Protein 3O48 (pdb70)

Foldseek 3Di:
DDDDALVQLQAADPPVVLVVLVVQCVVQPNVNRDLVSLLVNLSNQSNDPDLVSLVVSLVSLVVSLVVPVVCVLVSLLSNLSSCVVNLVLVVSLVSLVVSCVVQVPPPRSVVSNVSSVVSVVVVVVVVVD

Nearest PDB structures (foldseek):
  3o48-assembly1_A  TM=1.008E+00  e=3.921E-18  Saccharomyces cerevisiae
  3uux-assembly1_A  TM=9.782E-01  e=2.824E-16  Saccharomyces cerevisiae S288C
  1y8m-assembly1_A  TM=9.395E-01  e=1.293E-14  Saccharomyces cerevisiae
  2pqr-assembly1_A  TM=9.793E-01  e=2.303E-12  Saccharomyces cerevisiae
  8xwx-assembly1_C  TM=8.879E-01  e=3.260E-04  Homo sapiens

Radius of gyration: 15.08 Å; Cα contacts (8 Å, |Δi|>4): 149; chains: 1; bounding box: 41×42×32 Å

GO terms:
  GO:0005741 mitochondrial outer membrane (C, IDA)
  GO:0005777 peroxisome (C, IDA)
  GO:0016559 peroxisome fission (P, IGI)
  GO:0005739 mitochondrion (C, HDA)
  GO:0005741 mitochondrial outer membrane (C, HDA)
  GO:0007031 peroxisome organization (P, IMP)
  GO:0000266 mitochondrial fission (P, IMP)
  GO:0090141 positive regulation of mitochondrial fission (P, IDA)
  GO:0005515 protein binding (F, IPI)

Structure (mmCIF, N/CA/C/O backbone):
data_3O48
#
_entry.id   3O48
#
_cell.length_a   46.020
_cell.length_b   46.020
_cell.length_c   139.220
_cell.angle_alpha   90.00
_cell.angle_beta   90.00
_cell.angle_gamma   90.00
#
_symmetry.space_group_name_H-M   'P 43 21 2'
#
loop_
_entity.id
_entity.type
_entity.pdbx_description
1 polymer 'Mitochondria fission 1 protein'
2 water water
#
loop_
_atom_site.group_PDB
_atom_site.id
_atom_site.type_symbol
_atom_site.label_atom_id
_atom_site.label_alt_id
_atom_site.label_comp_id
_atom_site.label_asym_id
_atom_site.label_entity_id
_atom_site.label_seq_id
_atom_site.pdbx_PDB_ins_code
_atom_site.Cartn_x
_atom_site.Cartn_y
_atom_site.Cartn_z
_atom_site.occupancy
_atom_site.B_iso_or_equiv
_atom_site.auth_seq_id
_atom_site.auth_comp_id
_atom_site.auth_asym_id
_atom_site.auth_atom_id
_atom_site.pdbx_PDB_model_num
ATOM 1 N N . ASP A 1 6 ? 3.123 -4.703 -2.891 1.00 58.92 5 ASP A N 1
ATOM 2 C CA . ASP A 1 6 ? 3.772 -3.743 -1.951 1.00 56.6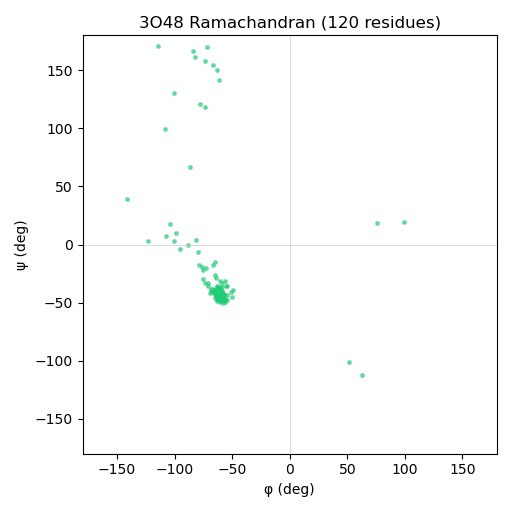0 5 ASP A CA 1
ATOM 3 C C . ASP A 1 6 ? 5.274 -3.665 -2.210 1.00 53.77 5 ASP A C 1
ATOM 4 O O . ASP A 1 6 ? 5.951 -4.696 -2.273 1.00 53.65 5 ASP A O 1
ATOM 9 N N . PHE A 1 7 ? 5.785 -2.442 -2.365 1.00 51.25 6 PHE A N 1
ATOM 10 C CA . PHE A 1 7 ? 7.216 -2.213 -2.564 1.00 48.02 6 PHE A CA 1
ATOM 11 C C . PHE A 1 7 ? 7.864 -1.770 -1.255 1.00 43.08 6 PHE A C 1
ATOM 12 O O . PHE A 1 7 ? 7.382 -0.848 -0.593 1.00 41.64 6 PHE A O 1
ATOM 20 N N . TRP A 1 8 ? 8.967 -2.426 -0.902 1.00 37.56 7 TRP A N 1
ATOM 21 C CA . TRP A 1 8 ? 9.601 -2.250 0.396 1.00 33.21 7 TRP A CA 1
ATOM 22 C C . TRP A 1 8 ? 10.987 -1.606 0.269 1.00 30.05 7 TRP A C 1
ATOM 23 O O . TRP A 1 8 ? 11.503 -1.449 -0.840 1.00 31.29 7 TRP A O 1
ATOM 34 N N . PRO A 1 9 ? 11.590 -1.214 1.406 1.00 27.23 8 PRO A N 1
ATOM 35 C CA . PRO A 1 9 ? 12.952 -0.677 1.379 1.00 25.39 8 PRO A CA 1
ATOM 36 C C . PRO A 1 9 ? 13.989 -1.714 0.969 1.00 24.75 8 PRO A C 1
ATOM 37 O O . PRO A 1 9 ? 13.787 -2.901 1.175 1.00 23.64 8 PRO A O 1
ATOM 41 N N . THR A 1 10 ? 15.104 -1.254 0.413 1.00 25.28 9 THR A N 1
ATOM 42 C CA . THR A 1 10 ? 16.219 -2.132 0.076 1.00 26.31 9 THR A CA 1
ATOM 43 C C . THR A 1 10 ? 17.096 -2.359 1.308 1.00 25.29 9 THR A C 1
ATOM 44 O O . THR A 1 10 ? 16.978 -1.642 2.307 1.00 21.42 9 THR A O 1
ATOM 48 N N . LEU A 1 11 ? 17.984 -3.348 1.234 1.00 25.72 10 LEU A N 1
ATOM 49 C CA . LEU A 1 11 ? 18.932 -3.587 2.322 1.00 26.77 10 LEU A CA 1
ATOM 50 C C . LEU A 1 11 ? 19.853 -2.373 2.477 1.00 27.31 10 LEU A C 1
ATOM 51 O O . LEU A 1 11 ? 20.217 -2.004 3.593 1.00 28.56 10 LEU A O 1
ATOM 56 N N . LYS A 1 12 ? 20.200 -1.751 1.352 1.00 28.46 11 LYS A N 1
ATOM 57 C CA . LYS A 1 12 ? 20.950 -0.487 1.335 1.00 29.98 11 LYS A CA 1
ATOM 58 C C . LYS A 1 12 ? 20.234 0.615 2.133 1.00 28.09 11 LYS A C 1
ATOM 59 O O . LYS A 1 12 ? 20.861 1.313 2.939 1.00 25.80 11 LYS A O 1
ATOM 65 N N . ASP A 1 13 ? 18.930 0.769 1.900 1.00 26.18 12 ASP A N 1
ATOM 66 C CA . ASP A 1 13 ? 18.103 1.717 2.672 1.00 24.88 12 ASP A CA 1
ATOM 67 C C . ASP A 1 13 ? 18.185 1.461 4.168 1.00 22.28 12 ASP A C 1
ATOM 68 O O . ASP A 1 13 ? 18.139 2.396 4.970 1.00 20.32 12 ASP A O 1
ATOM 73 N N . ALA A 1 14 ? 18.285 0.189 4.541 1.00 21.36 13 ALA A N 1
ATOM 74 C CA . ALA A 1 14 ? 18.336 -0.204 5.946 1.00 20.83 13 ALA A CA 1
ATOM 75 C C . ALA A 1 14 ? 19.603 0.257 6.668 1.00 20.32 13 ALA A C 1
ATOM 76 O O . ALA A 1 14 ? 19.633 0.276 7.894 1.00 19.66 13 ALA A O 1
ATOM 78 N N . TYR A 1 15 ? 20.641 0.623 5.911 1.00 20.51 14 TYR A N 1
ATOM 79 C CA . TYR A 1 15 ? 21.899 1.119 6.475 1.00 21.37 14 TYR A CA 1
ATOM 80 C C . TYR A 1 15 ? 22.040 2.641 6.327 1.00 21.36 14 TYR A C 1
ATOM 81 O O . TYR A 1 15 ? 23.144 3.178 6.434 1.00 24.85 14 TYR A O 1
ATOM 90 N N . GLU A 1 16 ? 20.920 3.322 6.078 1.00 21.15 15 GLU A N 1
ATOM 91 C CA . GLU A 1 16 ? 20.864 4.781 6.030 1.00 23.05 15 GLU A CA 1
ATOM 92 C C . GLU A 1 16 ? 20.124 5.302 7.259 1.00 21.19 15 GLU A C 1
ATOM 93 O O . GLU A 1 16 ? 18.894 5.286 7.298 1.00 21.64 15 GLU A O 1
ATOM 99 N N . PRO A 1 17 ? 20.871 5.757 8.281 1.00 20.69 16 PRO A N 1
ATOM 100 C CA . PRO A 1 17 ? 20.205 6.159 9.521 1.00 18.02 16 PRO A CA 1
ATOM 101 C C . PRO A 1 17 ? 19.461 7.488 9.428 1.00 17.28 16 PRO A C 1
ATOM 102 O O . PRO A 1 17 ? 19.743 8.311 8.553 1.00 19.17 16 PRO A O 1
ATOM 106 N N . LEU A 1 18 ? 18.501 7.670 10.330 1.00 15.74 17 LEU A N 1
ATOM 107 C CA . LEU A 1 18 ? 17.802 8.935 10.488 1.00 16.03 17 LEU A CA 1
ATOM 108 C C . LEU A 1 18 ? 18.657 9.850 11.349 1.00 15.49 17 LEU A C 1
ATOM 109 O O . LEU A 1 18 ? 19.541 9.377 12.065 1.00 17.03 17 LEU A O 1
ATOM 114 N N . TYR A 1 19 ? 18.384 11.151 11.297 1.00 16.30 18 TYR A N 1
ATOM 115 C CA . TYR A 1 19 ? 18.958 12.070 12.274 1.00 15.79 18 TYR A CA 1
ATOM 116 C C . TYR A 1 19 ? 18.470 11.667 13.659 1.00 15.52 18 TYR A C 1
ATOM 117 O O . TYR A 1 19 ? 17.304 11.288 13.816 1.00 14.26 18 TYR A O 1
ATOM 126 N N . PRO A 1 20 ? 19.345 11.764 14.673 1.00 16.17 19 PRO A N 1
ATOM 127 C CA . PRO A 1 20 ? 18.916 11.499 16.050 1.00 16.13 19 PRO A CA 1
ATOM 128 C C . PRO A 1 20 ? 17.641 12.252 16.431 1.00 16.03 19 PRO A C 1
ATOM 129 O O . PRO A 1 20 ? 16.771 11.698 17.104 1.00 15.75 19 PRO A O 1
ATOM 133 N N . GLN A 1 21 ? 17.531 13.498 15.979 1.00 15.59 20 GLN A N 1
ATOM 134 C CA . GLN A 1 21 ? 16.377 14.337 16.285 1.00 16.15 20 GLN A CA 1
ATOM 135 C C . GLN A 1 21 ? 15.086 13.740 15.722 1.00 15.23 20 GLN A C 1
ATOM 136 O O . GLN A 1 21 ? 14.034 13.814 16.366 1.00 15.41 20 GLN A O 1
ATOM 142 N N . GLN A 1 22 ? 15.173 13.147 14.529 1.00 16.73 21 GLN A N 1
ATOM 143 C CA A GLN A 1 22 ? 14.033 12.488 13.879 0.50 17.06 21 GLN A CA 1
ATOM 144 C CA B GLN A 1 22 ? 14.004 12.521 13.915 0.50 16.90 21 GLN A CA 1
ATOM 145 C C . GLN A 1 22 ? 13.620 11.225 14.628 1.00 16.26 21 GLN A C 1
ATOM 146 O O . GLN A 1 22 ? 12.433 10.951 14.808 1.00 16.86 21 GLN A O 1
ATOM 157 N N . LEU A 1 23 ? 14.609 10.438 15.048 1.00 14.97 22 LEU A N 1
ATOM 158 C CA . LEU A 1 23 ? 14.347 9.209 15.799 1.00 13.47 22 LEU A CA 1
ATOM 159 C C . LEU A 1 23 ? 13.605 9.538 17.097 1.00 13.83 22 LEU A C 1
ATOM 160 O O . LEU A 1 23 ? 12.654 8.856 17.473 1.00 12.88 22 LEU A O 1
ATOM 165 N N . GLU A 1 24 ? 14.021 10.610 17.763 1.00 14.93 23 GLU A N 1
ATOM 166 C CA . GLU A 1 24 ? 13.368 11.035 18.998 1.00 14.96 23 GLU A CA 1
ATOM 167 C C . GLU A 1 24 ? 11.922 11.489 18.761 1.00 15.77 23 GLU A C 1
ATOM 168 O O . GLU A 1 24 ? 11.039 11.202 19.573 1.00 15.37 23 GLU A O 1
ATOM 174 N N . ILE A 1 25 ? 11.682 12.185 17.652 1.00 15.97 24 ILE A N 1
ATOM 175 C CA . ILE A 1 25 ? 10.318 12.572 17.274 1.00 17.17 24 ILE A CA 1
ATOM 176 C C . ILE A 1 25 ? 9.438 11.329 17.073 1.00 14.42 24 ILE A C 1
ATOM 177 O O . ILE A 1 25 ? 8.283 11.320 17.483 1.00 14.63 24 ILE A O 1
ATOM 182 N N . LEU A 1 26 ? 9.995 10.283 16.467 1.00 13.78 25 LEU A N 1
ATOM 183 C CA . LEU A 1 26 ? 9.275 9.015 16.298 1.00 12.59 25 LEU A CA 1
ATOM 184 C C . LEU A 1 26 ? 8.961 8.358 17.644 1.00 11.57 25 LEU A C 1
ATOM 185 O O . LEU A 1 26 ? 7.852 7.847 17.847 1.00 11.43 25 LEU A O 1
ATOM 190 N N . ARG A 1 27 ? 9.928 8.374 18.559 1.00 11.73 26 ARG A N 1
ATOM 191 C CA . ARG A 1 27 ? 9.715 7.826 19.904 1.00 12.00 26 ARG A CA 1
ATOM 192 C C . ARG A 1 27 ? 8.589 8.564 20.614 1.00 12.09 26 ARG A C 1
ATOM 193 O O . ARG A 1 27 ? 7.683 7.943 21.170 1.00 12.70 26 ARG A O 1
ATOM 201 N N . GLN A 1 28 ? 8.657 9.892 20.594 1.00 14.47 27 GLN A N 1
ATOM 202 C CA . GLN A 1 28 ? 7.651 10.718 21.256 1.00 15.74 27 GLN A CA 1
ATOM 203 C C . GLN A 1 28 ? 6.255 10.526 20.673 1.00 15.48 27 GLN A C 1
ATOM 204 O O . GLN A 1 28 ? 5.270 10.557 21.416 1.00 15.37 27 GLN A O 1
ATOM 210 N N . GLN A 1 29 ? 6.159 10.330 19.357 1.00 13.29 28 GLN A N 1
ATOM 211 C CA . GLN A 1 29 ? 4.860 10.041 18.737 1.00 13.96 28 GLN A CA 1
ATOM 212 C C . GLN A 1 29 ? 4.233 8.776 19.344 1.00 13.66 28 GLN A C 1
ATOM 213 O O . GLN A 1 29 ? 3.037 8.755 19.645 1.00 13.30 28 GLN A O 1
ATOM 219 N N . VAL A 1 30 ? 5.031 7.728 19.541 1.00 11.82 29 VAL A N 1
ATOM 220 C CA . VAL A 1 30 ? 4.520 6.497 20.165 1.00 10.97 29 VAL A CA 1
ATOM 221 C C . VAL A 1 30 ? 4.058 6.750 21.601 1.00 12.87 29 VAL A C 1
ATOM 222 O O . VAL A 1 30 ? 2.976 6.324 21.996 1.00 12.40 29 VAL A O 1
ATOM 226 N N . VAL A 1 31 ? 4.881 7.450 22.374 1.00 13.04 30 VAL A N 1
ATOM 227 C CA . VAL A 1 31 ? 4.544 7.774 23.757 1.00 13.83 30 VAL A CA 1
ATOM 228 C C . VAL A 1 31 ? 3.245 8.591 23.804 1.00 15.43 30 VAL A C 1
ATOM 229 O O . VAL A 1 31 ? 2.373 8.327 24.633 1.00 15.81 30 VAL A O 1
ATOM 233 N N . SER A 1 32 ? 3.106 9.542 22.882 1.00 16.03 31 SER A N 1
ATOM 234 C CA A SER A 1 32 ? 1.910 10.393 22.829 0.50 17.17 31 SER A CA 1
ATOM 235 C CA B SER A 1 32 ? 1.911 10.394 22.802 0.50 17.02 31 SER A CA 1
ATOM 236 C C . SER A 1 32 ? 0.638 9.590 22.520 1.00 17.76 31 SER A C 1
ATOM 237 O O . SER A 1 32 ? -0.461 9.981 22.928 1.00 18.23 31 SER A O 1
ATOM 242 N N . GLU A 1 33 ? 0.790 8.473 21.806 1.00 14.10 32 GLU A N 1
ATOM 243 C CA . GLU A 1 33 ? -0.332 7.592 21.463 1.00 15.00 32 GLU A CA 1
ATOM 244 C C . GLU A 1 33 ? -0.606 6.520 22.521 1.00 16.11 32 GLU A C 1
ATOM 245 O O . GLU A 1 33 ? -1.514 5.696 22.362 1.00 16.62 32 GLU A O 1
ATOM 251 N N . GLY A 1 34 ? 0.187 6.517 23.589 1.00 17.12 33 GLY A N 1
ATOM 252 C CA . GLY A 1 34 ? -0.025 5.594 24.706 1.00 18.25 33 GLY A CA 1
ATOM 253 C C . GLY A 1 34 ? 0.858 4.355 24.709 1.00 18.47 33 GLY A C 1
ATOM 254 O O . GLY A 1 34 ? 0.532 3.367 25.369 1.00 18.63 33 GLY A O 1
ATOM 255 N N . GLY A 1 35 ? 1.975 4.399 23.984 1.00 17.08 34 GLY A N 1
ATOM 256 C CA . GLY A 1 35 ? 2.946 3.303 24.002 1.00 16.02 34 GLY A CA 1
ATOM 257 C C . GLY A 1 35 ? 2.394 1.986 23.473 1.00 14.09 34 GLY A C 1
ATOM 258 O O . GLY A 1 35 ? 2.090 1.886 22.292 1.00 15.55 34 GLY A O 1
ATOM 259 N N . PRO A 1 36 ? 2.234 0.969 24.347 1.00 15.68 35 PRO A N 1
ATOM 260 C CA . PRO A 1 36 ? 1.715 -0.314 23.853 1.00 16.13 35 PRO A CA 1
ATOM 261 C C . PRO A 1 36 ? 0.277 -0.275 23.331 1.00 19.05 35 PRO A C 1
ATOM 262 O O . PRO A 1 36 ? -0.137 -1.207 22.646 1.00 21.00 35 PRO A O 1
ATOM 266 N N . THR A 1 37 ? -0.474 0.781 23.642 1.00 19.53 36 THR A N 1
ATOM 267 C CA . THR A 1 37 ? -1.809 0.960 23.065 1.00 19.75 36 THR A CA 1
ATOM 268 C C . THR A 1 37 ? -1.804 1.934 21.871 1.00 18.01 36 THR A C 1
ATOM 269 O O . THR A 1 37 ? -2.869 2.321 21.376 1.00 20.42 36 THR A O 1
ATOM 273 N N . ALA A 1 38 ? -0.613 2.309 21.401 1.00 15.18 37 ALA A N 1
ATOM 274 C CA . ALA A 1 38 ? -0.465 3.193 20.235 1.00 13.46 37 ALA A CA 1
ATOM 275 C C . ALA A 1 38 ? -0.846 2.448 18.968 1.00 14.08 37 ALA A C 1
ATOM 276 O O . ALA A 1 38 ? -1.038 1.223 18.977 1.00 14.69 37 ALA A O 1
ATOM 278 N N . THR A 1 39 ? -0.951 3.183 17.868 1.00 14.37 38 THR A N 1
ATOM 279 C CA . THR A 1 39 ? -1.220 2.559 16.580 1.00 14.63 38 THR A CA 1
ATOM 280 C C . THR A 1 39 ? -0.075 1.636 16.186 1.00 14.10 38 THR A C 1
ATOM 281 O O . THR A 1 39 ? 1.078 1.864 16.567 1.00 13.99 38 THR A O 1
ATOM 285 N N . ILE A 1 40 ? -0.393 0.587 15.437 1.00 14.39 39 ILE A N 1
ATOM 286 C CA . ILE A 1 40 ? 0.644 -0.258 14.854 1.00 13.33 39 ILE A CA 1
ATOM 287 C C . ILE A 1 40 ? 1.590 0.579 13.983 1.00 13.55 39 ILE A C 1
ATOM 288 O O . ILE A 1 40 ? 2.811 0.436 14.083 1.00 13.01 39 ILE A O 1
ATOM 293 N N . GLN A 1 41 ? 1.047 1.481 13.163 1.00 13.31 40 GLN A N 1
ATOM 294 C CA . GLN A 1 41 ? 1.908 2.244 12.249 1.00 14.18 40 GLN A CA 1
ATOM 295 C C . GLN A 1 41 ? 2.958 3.085 12.985 1.00 12.22 40 GLN A C 1
ATOM 296 O O . GLN A 1 41 ? 4.110 3.106 12.580 1.00 11.97 40 GLN A O 1
ATOM 302 N N . SER A 1 42 ? 2.573 3.770 14.058 1.00 12.25 41 SER A N 1
ATOM 303 C CA . SER A 1 42 ? 3.526 4.644 14.754 1.00 10.95 41 SER A CA 1
ATOM 304 C C . SER A 1 42 ? 4.630 3.848 15.452 1.00 10.52 41 SER A C 1
ATOM 305 O O . SER A 1 42 ? 5.794 4.247 15.446 1.00 10.30 41 SER A O 1
ATOM 308 N N . ARG A 1 43 ? 4.270 2.705 16.020 1.00 10.90 42 ARG A N 1
ATOM 309 C CA . ARG A 1 43 ? 5.259 1.828 16.642 1.00 9.93 42 ARG A CA 1
ATOM 310 C C . ARG A 1 43 ? 6.177 1.225 15.587 1.00 11.78 42 ARG A C 1
ATOM 311 O O . ARG A 1 43 ? 7.382 1.147 15.787 1.00 10.72 42 ARG A O 1
ATOM 319 N N . PHE A 1 44 ? 5.607 0.843 14.446 1.00 11.38 43 PHE A N 1
ATOM 320 C CA . PHE A 1 44 ? 6.392 0.320 13.323 1.00 11.91 43 PHE A CA 1
ATOM 321 C C . PHE A 1 44 ? 7.408 1.352 12.832 1.00 13.12 43 PHE A C 1
ATOM 322 O O . PHE A 1 44 ? 8.586 1.037 12.625 1.00 12.60 43 PHE A O 1
ATOM 330 N N . ASN A 1 45 ? 6.957 2.591 12.655 1.00 11.68 44 ASN A N 1
ATOM 331 C CA . ASN A 1 45 ? 7.835 3.655 12.196 1.00 12.71 44 ASN A CA 1
ATOM 332 C C . ASN A 1 45 ? 9.021 3.855 13.134 1.00 11.99 44 ASN A C 1
ATOM 333 O O . ASN A 1 45 ? 10.146 4.037 12.674 1.00 11.64 44 ASN A O 1
ATOM 338 N N . TYR A 1 46 ? 8.756 3.837 14.442 1.00 11.32 45 TYR A N 1
ATOM 339 C CA . TYR A 1 46 ? 9.821 3.980 15.435 1.00 10.33 45 TYR A CA 1
ATOM 340 C C . TYR A 1 46 ? 10.780 2.790 15.380 1.00 10.56 45 TYR A C 1
ATOM 341 O O . TYR A 1 46 ? 11.999 2.972 15.360 1.00 10.97 45 TYR A O 1
ATOM 350 N N . ALA A 1 47 ? 10.229 1.579 15.328 1.00 11.60 46 ALA A N 1
ATOM 351 C CA . ALA A 1 47 ? 11.040 0.360 15.254 1.00 11.93 46 ALA A CA 1
ATOM 352 C C . ALA A 1 47 ? 11.972 0.380 14.047 1.00 11.37 46 ALA A C 1
ATOM 353 O O . ALA A 1 47 ? 13.154 0.042 14.160 1.00 12.65 46 ALA A O 1
ATOM 355 N N . TRP A 1 48 ? 11.448 0.796 12.902 1.00 11.32 47 TRP A N 1
ATOM 356 C CA . TRP A 1 48 ? 12.234 0.853 11.677 1.00 12.33 47 TRP A CA 1
ATOM 357 C C . TRP A 1 48 ? 13.332 1.913 11.782 1.00 12.07 47 TRP A C 1
ATOM 358 O O . TRP A 1 48 ? 14.459 1.681 11.349 1.00 12.71 47 TRP A O 1
ATOM 369 N N . GLY A 1 49 ? 13.012 3.066 12.370 1.00 12.52 48 GLY A N 1
ATOM 370 C CA . GLY A 1 49 ? 14.030 4.090 12.639 1.00 11.97 48 GLY A CA 1
ATOM 371 C C . GLY A 1 49 ? 15.172 3.570 13.499 1.00 10.89 48 GLY A C 1
ATOM 372 O O . GLY A 1 49 ? 16.346 3.847 13.233 1.00 14.44 48 GLY A O 1
ATOM 373 N N . LEU A 1 50 ? 14.819 2.812 14.534 1.00 11.23 49 LEU A N 1
ATOM 374 C CA . LEU A 1 50 ? 15.795 2.192 15.426 1.00 12.10 49 LEU A CA 1
ATOM 375 C C . LEU A 1 50 ? 16.649 1.175 14.677 1.00 12.38 49 LEU A C 1
ATOM 376 O O . LEU A 1 50 ? 17.863 1.142 14.835 1.00 13.46 49 LEU A O 1
ATOM 381 N N . ILE A 1 51 ? 16.010 0.356 13.849 1.00 12.08 50 ILE A N 1
ATOM 382 C CA . ILE A 1 51 ? 16.745 -0.623 13.044 1.00 12.26 50 ILE A CA 1
ATOM 383 C C . ILE A 1 51 ? 17.750 0.052 12.087 1.00 12.66 50 ILE A C 1
ATOM 384 O O . ILE A 1 51 ? 18.855 -0.456 11.872 1.00 15.04 50 ILE A O 1
ATOM 389 N N . LYS A 1 52 ? 17.373 1.209 11.548 1.00 13.36 51 LYS A N 1
ATOM 390 C CA . LYS A 1 52 ? 18.240 1.964 10.645 1.00 15.46 51 LYS A CA 1
ATOM 3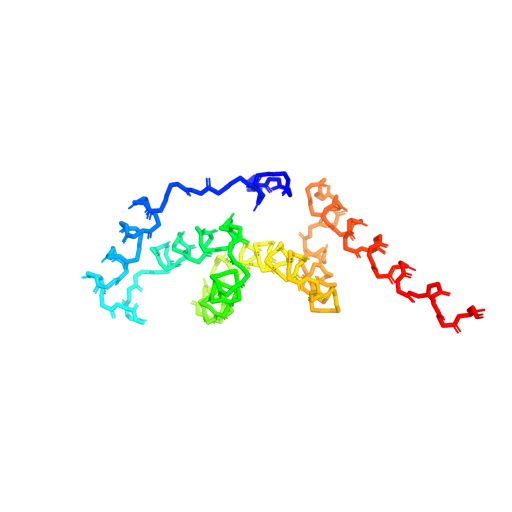91 C C . LYS A 1 52 ? 19.415 2.654 11.341 1.00 16.57 51 LYS A C 1
ATOM 392 O O . LYS A 1 52 ? 20.409 2.996 10.690 1.00 18.25 51 LYS A O 1
ATOM 398 N N . SER A 1 53 ? 19.316 2.860 12.649 1.00 17.58 52 SER A N 1
ATOM 399 C CA A SER A 1 53 ? 20.395 3.487 13.421 0.50 18.60 52 SER A CA 1
ATOM 400 C CA B SER A 1 53 ? 20.402 3.513 13.375 0.50 19.57 52 SER A CA 1
ATOM 401 C C . SER A 1 53 ? 21.668 2.648 13.356 1.00 20.76 52 SER A C 1
ATOM 402 O O . SER A 1 53 ? 21.602 1.425 13.260 1.00 21.60 52 SER A O 1
ATOM 407 N N . THR A 1 54 ? 22.822 3.306 13.423 1.00 22.78 53 THR A N 1
ATOM 408 C CA . THR A 1 54 ? 24.103 2.610 13.445 1.00 26.32 53 THR A CA 1
ATOM 409 C C . THR A 1 54 ? 24.379 2.000 14.821 1.00 27.68 53 THR A C 1
ATOM 410 O O . THR A 1 54 ? 25.214 1.102 14.946 1.00 29.76 53 THR A O 1
ATOM 414 N N . ASP A 1 55 ? 23.682 2.489 15.846 1.00 26.73 54 ASP A N 1
ATOM 415 C CA . ASP A 1 55 ? 23.862 2.003 17.214 1.00 28.25 54 ASP A CA 1
ATOM 416 C C . ASP A 1 55 ? 23.233 0.617 17.365 1.00 26.98 54 ASP A C 1
ATOM 417 O O . ASP A 1 55 ? 22.026 0.470 17.200 1.00 25.16 54 ASP A O 1
ATOM 422 N N . VAL A 1 56 ? 24.054 -0.383 17.692 1.00 27.06 55 VAL A N 1
ATOM 423 C CA . VAL A 1 56 ? 23.598 -1.777 17.806 1.00 26.53 55 VAL A CA 1
ATOM 424 C C . VAL A 1 56 ? 22.522 -1.976 18.883 1.00 25.47 55 VAL A C 1
ATOM 425 O O . VAL A 1 56 ? 21.589 -2.769 18.694 1.00 22.23 55 VAL A O 1
ATOM 429 N N . ASN A 1 57 ? 22.639 -1.259 20.000 1.00 26.25 56 ASN A N 1
ATOM 430 C CA . ASN A 1 57 ? 21.618 -1.331 21.057 1.00 26.16 56 ASN A CA 1
ATOM 431 C C . ASN A 1 57 ? 20.257 -0.836 20.569 1.00 23.41 56 ASN A C 1
ATOM 432 O O . ASN A 1 57 ? 19.221 -1.433 20.886 1.00 20.39 56 ASN A O 1
ATOM 437 N N . ASP A 1 58 ? 20.263 0.249 19.795 1.00 21.05 57 ASP A N 1
ATOM 438 C CA . ASP A 1 58 ? 19.038 0.735 19.163 1.00 20.32 57 ASP A CA 1
ATOM 439 C C . ASP A 1 58 ? 18.493 -0.285 18.168 1.00 16.77 57 ASP A C 1
ATOM 440 O O . ASP A 1 58 ? 17.298 -0.528 18.137 1.00 15.67 57 ASP A O 1
ATOM 445 N N . GLU A 1 59 ? 19.367 -0.880 17.360 1.00 16.42 58 GLU A N 1
ATOM 446 C CA . GLU A 1 59 ? 18.929 -1.888 16.392 1.00 15.71 58 GLU A CA 1
ATOM 447 C C . GLU A 1 59 ? 18.253 -3.063 17.110 1.00 15.07 58 GLU A C 1
ATOM 448 O O . GLU A 1 59 ? 17.206 -3.549 16.681 1.00 13.61 58 GLU A O 1
ATOM 454 N N . ARG A 1 60 ? 18.853 -3.501 18.215 1.00 16.46 59 ARG A N 1
ATOM 455 C CA . ARG A 1 60 ? 18.296 -4.578 19.032 1.00 16.88 59 ARG A CA 1
ATOM 456 C C . ARG A 1 60 ? 16.914 -4.213 19.580 1.00 15.63 59 ARG A C 1
ATOM 457 O O . ARG A 1 60 ? 15.978 -5.019 19.550 1.00 15.63 59 ARG A O 1
ATOM 465 N N . LEU A 1 61 ? 16.798 -2.988 20.076 1.00 14.64 60 LEU A N 1
ATOM 466 C CA . LEU A 1 61 ? 15.531 -2.450 20.571 1.00 14.36 60 LEU A CA 1
ATOM 467 C C . LEU A 1 61 ? 14.461 -2.412 19.479 1.00 14.49 60 LEU A C 1
ATOM 468 O O . LEU A 1 61 ? 13.320 -2.790 19.716 1.00 13.84 60 LEU A O 1
ATOM 473 N N . GLY A 1 62 ? 14.843 -1.973 18.279 1.00 12.87 61 GLY A N 1
ATOM 474 C CA . GLY A 1 62 ? 13.928 -1.930 17.145 1.00 12.69 61 GLY A CA 1
ATOM 475 C C . GLY A 1 62 ? 13.370 -3.292 16.787 1.00 12.39 61 GLY A C 1
ATOM 476 O O . GLY A 1 62 ? 12.167 -3.436 16.555 1.00 12.14 61 GLY A O 1
ATOM 477 N N . VAL A 1 63 ? 14.238 -4.298 16.751 1.00 12.49 62 VAL A N 1
ATOM 478 C CA . VAL A 1 63 ? 13.807 -5.663 16.455 1.00 12.63 62 VAL A CA 1
ATOM 479 C C . VAL A 1 63 ? 12.875 -6.186 17.554 1.00 12.97 62 VAL A C 1
ATOM 480 O O . VAL A 1 63 ? 11.885 -6.855 17.259 1.00 14.05 62 VAL A O 1
ATOM 484 N N . LYS A 1 64 ? 13.178 -5.865 18.813 1.00 14.16 63 LYS A N 1
ATOM 485 C CA . LYS A 1 64 ? 12.316 -6.268 19.938 1.00 14.81 63 LYS A CA 1
ATOM 486 C C . LYS A 1 64 ? 10.912 -5.662 19.818 1.00 13.52 63 LYS A C 1
ATOM 487 O O . LYS A 1 64 ? 9.898 -6.362 19.975 1.00 13.08 63 LYS A O 1
ATOM 493 N N . ILE A 1 65 ? 10.853 -4.364 19.531 1.00 12.84 64 ILE A N 1
ATOM 494 C CA . ILE A 1 65 ? 9.583 -3.678 19.320 1.00 12.66 64 ILE A CA 1
ATOM 495 C C . ILE A 1 65 ? 8.855 -4.276 18.124 1.00 12.35 64 ILE A C 1
ATOM 496 O O . ILE A 1 65 ? 7.661 -4.569 18.194 1.00 12.69 64 ILE A O 1
ATOM 501 N N . LEU A 1 66 ? 9.579 -4.461 17.021 1.00 12.07 65 LEU A N 1
ATOM 502 C CA . LEU A 1 66 ? 8.974 -4.997 15.804 1.00 12.99 65 LEU A CA 1
ATOM 503 C C . LEU A 1 66 ? 8.408 -6.402 16.007 1.00 13.26 65 LEU A C 1
ATOM 504 O O . LEU A 1 66 ? 7.350 -6.726 15.469 1.00 15.49 65 LEU A O 1
ATOM 509 N N . THR A 1 67 ? 9.115 -7.226 16.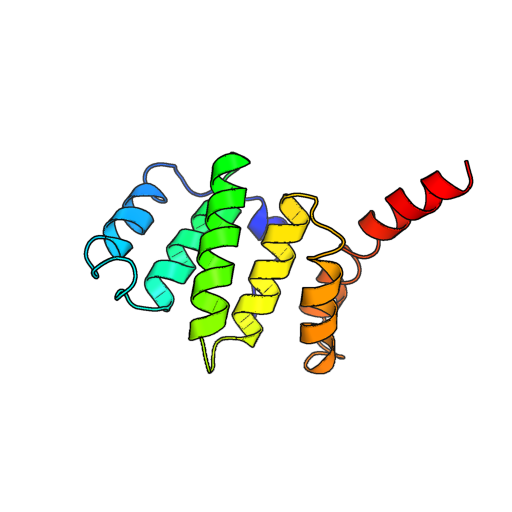779 1.00 13.42 66 THR A N 1
ATOM 510 C CA . THR A 1 67 ? 8.649 -8.570 17.124 1.00 13.66 66 THR A CA 1
ATOM 511 C C . THR A 1 67 ? 7.351 -8.494 17.938 1.00 12.72 66 THR A C 1
ATOM 512 O O . THR A 1 67 ? 6.425 -9.270 17.692 1.00 15.00 66 THR A O 1
ATOM 516 N N . ASP A 1 68 ? 7.275 -7.550 18.879 1.00 13.10 67 ASP A N 1
ATOM 517 C CA . ASP A 1 68 ? 6.025 -7.304 19.624 1.00 13.50 67 ASP A CA 1
ATOM 518 C C . ASP A 1 68 ? 4.861 -6.955 18.700 1.00 14.49 67 ASP A C 1
ATOM 519 O O . ASP A 1 68 ? 3.782 -7.531 18.818 1.00 14.13 67 ASP A O 1
ATOM 524 N N . ILE A 1 69 ? 5.064 -6.001 17.793 1.00 14.47 68 ILE A N 1
ATOM 525 C CA . ILE A 1 69 ? 3.947 -5.531 16.973 1.00 14.97 68 ILE A CA 1
ATOM 526 C C . ILE A 1 69 ? 3.591 -6.548 15.867 1.00 14.14 68 ILE A C 1
ATOM 527 O O . ILE A 1 69 ? 2.433 -6.648 15.491 1.00 13.77 68 ILE A O 1
ATOM 532 N N . TYR A 1 70 ? 4.571 -7.319 15.389 1.00 14.51 69 TYR A N 1
ATOM 533 C CA . TYR A 1 70 ? 4.304 -8.425 14.461 1.00 14.74 69 TYR A CA 1
ATOM 534 C C . TYR A 1 70 ? 3.187 -9.333 14.975 1.00 15.31 69 TYR A C 1
ATOM 535 O O . TYR A 1 70 ? 2.285 -9.707 14.221 1.00 15.40 69 TYR A O 1
ATOM 544 N N . LYS A 1 71 ? 3.248 -9.680 16.259 1.00 15.00 70 LYS A N 1
ATOM 545 C CA . LYS A 1 71 ? 2.243 -10.555 16.863 1.00 16.78 70 LYS A CA 1
ATOM 546 C C . LYS A 1 71 ? 0.854 -9.915 16.854 1.00 16.09 70 LYS A C 1
ATOM 547 O O . LYS A 1 71 ? -0.150 -10.610 16.771 1.00 19.08 70 LYS A O 1
ATOM 553 N N . GLU A 1 72 ? 0.810 -8.586 16.905 1.00 16.54 71 GLU A N 1
ATOM 554 C CA . GLU A 1 72 ? -0.450 -7.838 16.922 1.00 15.97 71 GLU A CA 1
ATOM 555 C C . GLU A 1 72 ? -0.915 -7.360 15.544 1.00 18.14 71 GLU A C 1
ATOM 556 O O . GLU A 1 72 ? -2.011 -6.807 15.431 1.00 22.22 71 GLU A O 1
ATOM 562 N N . ALA A 1 73 ? -0.107 -7.590 14.505 1.00 19.53 72 ALA A N 1
ATOM 563 C CA . ALA A 1 73 ? -0.247 -6.868 13.231 1.00 23.23 72 ALA A CA 1
ATOM 564 C C . ALA A 1 73 ? -1.362 -7.332 12.292 1.00 30.02 72 ALA A C 1
ATOM 565 O O . ALA A 1 73 ? -1.735 -6.591 11.376 1.00 33.69 72 ALA A O 1
ATOM 567 N N . GLU A 1 74 ? -1.885 -8.538 12.483 1.00 32.62 73 GLU A N 1
ATOM 568 C CA . GLU A 1 74 ? -2.969 -9.031 11.622 1.00 41.26 73 GLU A CA 1
ATOM 569 C C . GLU A 1 74 ? -2.601 -8.892 10.126 1.00 43.09 73 GLU A C 1
ATOM 570 O O . GLU A 1 74 ? -1.814 -9.689 9.615 1.00 44.63 73 GLU A O 1
ATOM 576 N N . SER A 1 75 ? -3.128 -7.869 9.442 1.00 45.95 74 SER A N 1
ATOM 577 C CA . SER A 1 75 ? -2.976 -7.730 7.985 1.00 49.70 74 SER A CA 1
ATOM 578 C C . SER A 1 75 ? -1.601 -7.253 7.510 1.00 45.84 74 SER A C 1
ATOM 579 O O . SER A 1 75 ? -1.242 -7.473 6.348 1.00 48.52 74 SER A O 1
ATOM 582 N N . ARG A 1 76 ? -0.848 -6.597 8.395 1.00 40.50 75 ARG A N 1
ATOM 583 C CA A ARG A 1 76 ? 0.473 -6.063 8.043 0.50 38.47 75 ARG A CA 1
ATOM 584 C CA B ARG A 1 76 ? 0.473 -6.052 8.068 0.50 38.34 75 ARG A CA 1
ATOM 585 C C . ARG A 1 76 ? 1.600 -7.038 8.402 1.00 34.38 75 ARG A C 1
ATOM 586 O O . ARG A 1 76 ? 2.785 -6.681 8.375 1.00 31.17 75 ARG A O 1
ATOM 601 N N . ARG A 1 77 ? 1.232 -8.280 8.710 1.00 33.70 76 ARG A N 1
ATOM 602 C CA . ARG A 1 77 ? 2.202 -9.293 9.122 1.00 31.59 76 ARG A CA 1
ATOM 603 C C . ARG A 1 77 ? 3.285 -9.596 8.074 1.00 31.02 76 ARG A C 1
ATOM 604 O O . ARG A 1 77 ? 4.443 -9.773 8.440 1.00 27.82 76 ARG A O 1
ATOM 612 N N . ARG A 1 78 ? 2.928 -9.639 6.789 1.00 33.91 77 ARG A N 1
ATOM 613 C CA . ARG A 1 78 ? 3.927 -9.876 5.730 1.00 35.35 77 ARG A CA 1
ATOM 614 C C . ARG A 1 78 ? 4.985 -8.781 5.667 1.00 33.00 77 ARG A C 1
ATOM 615 O O . ARG A 1 78 ? 6.179 -9.076 5.580 1.00 30.91 77 ARG A O 1
ATOM 623 N N . GLU A 1 79 ? 4.548 -7.522 5.691 1.00 32.20 78 GLU A N 1
ATOM 624 C CA . GLU A 1 79 ? 5.480 -6.396 5.715 1.00 32.83 78 GLU A CA 1
ATOM 625 C C . GLU A 1 79 ? 6.409 -6.517 6.913 1.00 30.01 78 GLU A C 1
ATOM 626 O O . GLU A 1 79 ? 7.620 -6.362 6.780 1.00 29.37 78 GLU A O 1
ATOM 632 N N . CYS A 1 80 ?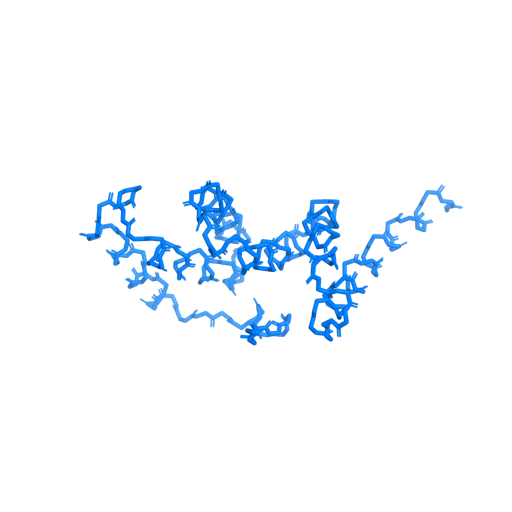 5.839 -6.805 8.082 1.00 22.37 79 CYS A N 1
ATOM 633 C CA . CYS A 1 80 ? 6.641 -6.990 9.288 1.00 22.28 79 CYS A CA 1
ATOM 634 C C . CYS A 1 80 ? 7.733 -8.034 9.102 1.00 21.03 79 CYS A C 1
ATOM 635 O O . CYS A 1 80 ? 8.851 -7.833 9.563 1.00 20.18 79 CYS A O 1
ATOM 638 N N . LEU A 1 81 ? 7.409 -9.159 8.460 1.00 20.00 80 LEU A N 1
ATOM 639 C CA . LEU A 1 81 ? 8.408 -10.214 8.256 1.00 19.70 80 LEU A CA 1
ATOM 640 C C . LEU A 1 81 ? 9.615 -9.715 7.465 1.00 17.38 80 LEU A C 1
ATOM 641 O O . LEU A 1 81 ? 10.750 -10.072 7.772 1.00 18.56 80 LEU A O 1
ATOM 646 N N . TYR A 1 82 ? 9.366 -8.899 6.444 1.00 16.36 81 TYR A N 1
ATOM 647 C CA . TYR A 1 82 ? 10.445 -8.349 5.623 1.00 15.40 81 TYR A CA 1
ATOM 648 C C . TYR A 1 82 ? 11.346 -7.451 6.468 1.00 14.03 81 TYR A C 1
ATOM 649 O O . TYR A 1 82 ? 12.570 -7.590 6.458 1.00 14.46 81 TYR A O 1
ATOM 658 N N . TYR A 1 83 ? 10.735 -6.553 7.228 1.00 13.65 82 TYR A N 1
ATOM 659 C CA . TYR A 1 83 ? 11.495 -5.649 8.081 1.00 12.25 82 TYR A CA 1
ATOM 660 C C . TYR A 1 83 ? 12.213 -6.394 9.215 1.00 12.53 82 TYR A C 1
ATOM 661 O O . TYR A 1 83 ? 13.340 -6.042 9.565 1.00 13.26 82 TYR A O 1
ATOM 670 N N . LEU A 1 84 ? 11.558 -7.412 9.784 1.00 13.98 83 LEU A N 1
ATOM 671 C CA . LEU A 1 84 ? 12.184 -8.281 10.801 1.00 13.65 83 LEU A CA 1
ATOM 672 C C . LEU A 1 84 ? 13.418 -9.003 10.274 1.00 13.65 83 LEU A C 1
ATOM 673 O O . LEU A 1 84 ? 14.432 -9.110 10.968 1.00 14.45 83 LEU A O 1
ATOM 678 N N . THR A 1 85 ? 13.322 -9.511 9.052 1.00 14.18 84 THR A N 1
ATOM 679 C CA . THR A 1 85 ? 14.454 -10.161 8.403 1.00 13.36 84 THR A CA 1
ATOM 680 C C . THR A 1 85 ? 15.617 -9.191 8.297 1.00 12.68 84 THR A C 1
ATOM 681 O O . THR A 1 85 ? 16.747 -9.527 8.645 1.00 13.45 84 THR A O 1
ATOM 685 N N . ILE A 1 86 ? 15.341 -7.978 7.828 1.00 12.17 85 ILE A N 1
ATOM 686 C CA . ILE A 1 86 ? 16.393 -6.957 7.730 1.00 12.49 85 ILE A CA 1
ATOM 687 C C . ILE A 1 86 ? 17.009 -6.650 9.098 1.00 12.91 85 ILE A C 1
ATOM 688 O O . ILE A 1 86 ? 18.236 -6.632 9.244 1.00 13.10 85 ILE A O 1
ATOM 693 N N . GLY A 1 87 ? 16.167 -6.412 10.101 1.00 12.38 86 GLY A N 1
ATOM 694 C CA . GLY A 1 87 ? 16.663 -6.135 11.446 1.00 13.61 86 GLY A CA 1
ATOM 695 C C . GLY A 1 87 ? 17.562 -7.251 11.965 1.00 13.18 86 GLY A C 1
ATOM 696 O O . GLY A 1 87 ? 18.668 -7.002 12.456 1.00 15.00 86 GLY A O 1
ATOM 697 N N . CYS A 1 88 ? 17.093 -8.492 11.851 1.00 13.67 87 CYS A N 1
ATOM 698 C CA . CYS A 1 88 ? 17.880 -9.640 12.312 1.00 13.40 87 CYS A CA 1
ATOM 699 C C . CYS A 1 88 ? 19.188 -9.771 11.530 1.00 13.29 87 CYS A C 1
ATOM 700 O O . CYS A 1 88 ? 20.240 -10.080 12.112 1.00 14.93 87 CYS A O 1
ATOM 703 N N . TYR A 1 89 ? 19.126 -9.522 10.224 1.00 13.63 88 TYR A N 1
ATOM 704 C CA . TYR A 1 89 ? 20.313 -9.541 9.371 1.00 14.60 88 TYR A CA 1
ATOM 705 C C . TYR A 1 89 ? 21.365 -8.534 9.839 1.00 14.87 88 TYR A C 1
ATOM 706 O O . TYR A 1 89 ? 22.548 -8.866 9.954 1.00 15.35 88 TYR A O 1
ATOM 715 N N . LYS A 1 90 ? 20.940 -7.305 10.106 1.00 15.18 89 LYS A N 1
ATOM 716 C CA . LYS A 1 90 ? 21.853 -6.271 10.597 1.00 15.74 89 LYS A CA 1
ATOM 717 C C . LYS A 1 90 ? 22.535 -6.670 11.900 1.00 16.85 89 LYS A C 1
ATOM 718 O O . LYS A 1 90 ? 23.707 -6.359 12.112 1.00 17.86 89 LYS A O 1
ATOM 724 N N . LEU A 1 91 ? 21.799 -7.361 12.766 1.00 16.43 90 LEU A N 1
ATOM 725 C CA . LEU A 1 91 ? 22.325 -7.788 14.058 1.00 16.26 90 LEU A CA 1
ATOM 726 C C . LEU A 1 91 ? 23.196 -9.041 13.989 1.00 17.09 90 LEU A C 1
ATOM 727 O O . LEU A 1 91 ? 23.781 -9.428 14.999 1.00 18.10 90 LEU A O 1
ATOM 732 N N . GLY A 1 92 ? 23.276 -9.677 12.821 1.00 15.22 91 GLY A N 1
ATOM 733 C CA . GLY A 1 92 ? 23.981 -10.951 12.686 1.00 16.68 91 GLY A CA 1
ATOM 734 C C . GLY A 1 92 ? 23.195 -12.119 13.257 1.00 15.95 91 GLY A C 1
ATOM 735 O O . GLY A 1 92 ? 23.761 -13.184 13.529 1.00 16.72 91 GLY A O 1
ATOM 736 N N . GLU A 1 93 ? 21.888 -11.917 13.440 1.00 15.06 92 GLU A N 1
ATOM 737 C CA . GLU A 1 93 ? 20.978 -12.967 13.885 1.00 14.56 92 GLU A CA 1
ATOM 738 C C . GLU A 1 93 ? 20.504 -13.725 12.651 1.00 14.35 92 GLU A C 1
ATOM 739 O O . GLU A 1 93 ? 19.332 -13.683 12.272 1.00 13.83 92 GLU A O 1
ATOM 745 N N . TYR A 1 94 ? 21.435 -14.423 12.009 1.00 14.52 93 TYR A N 1
ATOM 746 C CA . TYR A 1 94 ? 21.164 -14.957 10.680 1.00 14.60 93 TYR A CA 1
ATOM 747 C C . TYR A 1 94 ? 20.231 -16.145 10.715 1.00 16.48 93 TYR A C 1
ATOM 748 O O . TYR A 1 94 ? 19.444 -16.340 9.783 1.00 17.90 93 TYR A O 1
ATOM 757 N N . SER A 1 95 ? 20.312 -16.954 11.773 1.00 16.70 94 SER A N 1
ATOM 758 C CA . SER A 1 95 ? 19.409 -18.090 11.907 1.00 17.79 94 SER A CA 1
ATOM 759 C C . SER A 1 95 ? 17.954 -17.613 12.012 1.00 18.00 94 SER A C 1
ATOM 760 O O . SER A 1 95 ? 17.075 -18.207 11.387 1.00 17.46 94 SER A O 1
ATOM 763 N N . MET A 1 96 ? 17.709 -16.522 12.750 1.00 18.16 95 MET A N 1
ATOM 764 C CA A MET A 1 96 ? 16.363 -15.947 12.859 0.50 18.33 95 MET A CA 1
ATOM 765 C CA B MET A 1 96 ? 16.363 -15.950 12.857 0.50 19.05 95 MET A CA 1
ATOM 766 C C . MET A 1 96 ? 15.942 -15.285 11.550 1.00 17.44 95 MET A C 1
ATOM 767 O O . MET A 1 96 ? 14.795 -15.425 11.118 1.00 17.81 95 MET A O 1
ATOM 776 N N . ALA A 1 97 ? 16.869 -14.553 10.931 1.00 15.66 96 ALA A N 1
ATOM 777 C CA . ALA A 1 97 ? 16.609 -13.912 9.636 1.00 14.53 96 ALA A CA 1
ATOM 778 C C . ALA A 1 97 ? 16.188 -14.958 8.597 1.00 14.80 96 ALA A C 1
ATOM 779 O O . ALA A 1 97 ? 15.251 -14.737 7.822 1.00 15.11 96 ALA A O 1
ATOM 781 N N . LYS A 1 98 ? 16.874 -16.100 8.598 1.00 16.72 97 LYS A N 1
ATOM 782 C CA . LYS A 1 98 ? 16.561 -17.191 7.668 1.00 17.86 97 LYS A CA 1
ATOM 783 C C . LYS A 1 98 ? 15.139 -17.713 7.887 1.00 18.68 97 LYS A C 1
ATOM 784 O O . LYS A 1 98 ? 14.394 -17.917 6.930 1.00 17.60 97 LYS A O 1
ATOM 790 N N . ARG A 1 99 ? 14.757 -17.913 9.146 1.00 19.87 98 ARG A N 1
ATOM 791 C CA . ARG A 1 99 ? 13.412 -18.417 9.454 1.00 21.38 98 ARG A CA 1
ATOM 792 C C . ARG A 1 99 ? 12.332 -17.443 8.988 1.00 19.38 98 ARG A C 1
ATOM 793 O O . ARG A 1 99 ? 11.363 -17.846 8.349 1.00 20.14 98 ARG A O 1
ATOM 801 N N . TYR A 1 100 ? 12.515 -16.164 9.299 1.00 17.13 99 TYR A N 1
ATOM 802 C CA . TYR A 1 100 ? 11.561 -15.129 8.896 1.00 16.37 99 TYR A CA 1
ATOM 803 C C . TYR A 1 100 ? 11.451 -15.022 7.375 1.00 16.36 99 TYR A C 1
ATOM 804 O O . TYR A 1 100 ? 10.343 -14.988 6.827 1.00 17.78 99 TYR A O 1
ATOM 813 N N . VAL A 1 101 ? 12.592 -14.984 6.691 1.00 14.99 100 VAL A N 1
ATOM 814 C CA . VAL A 1 101 ? 12.587 -14.768 5.241 1.00 14.91 100 VAL A CA 1
ATOM 815 C C . VAL A 1 101 ? 12.043 -15.990 4.502 1.00 17.23 100 VAL A C 1
ATOM 816 O O . VAL A 1 101 ? 11.375 -15.845 3.482 1.00 18.19 100 VAL A O 1
ATOM 820 N N . ASP A 1 102 ? 12.297 -17.187 5.032 1.00 16.75 101 ASP A N 1
ATOM 821 C CA . ASP A 1 102 ? 11.717 -18.411 4.462 1.00 20.02 101 ASP A CA 1
ATOM 822 C C . ASP A 1 102 ? 10.193 -18.413 4.576 1.00 19.99 101 ASP A C 1
ATOM 823 O O . ASP A 1 102 ? 9.503 -18.759 3.623 1.00 22.49 101 ASP A O 1
ATOM 828 N N . THR A 1 103 ? 9.676 -18.010 5.733 1.00 19.72 102 THR A N 1
ATOM 829 C CA . THR A 1 103 ? 8.234 -17.887 5.930 1.00 22.79 102 THR A CA 1
ATOM 830 C C . THR A 1 103 ? 7.659 -16.894 4.918 1.00 21.72 102 THR A C 1
ATOM 831 O O . THR A 1 103 ? 6.652 -17.173 4.271 1.00 23.14 102 THR A O 1
ATOM 835 N N . LEU A 1 104 ? 8.315 -15.745 4.777 1.00 20.51 103 LEU A N 1
ATOM 836 C CA . LEU A 1 104 ? 7.873 -14.714 3.838 1.00 20.40 103 LEU A CA 1
ATOM 837 C C . LEU A 1 104 ? 7.924 -15.217 2.394 1.00 21.59 103 LEU A C 1
ATOM 838 O O . LEU A 1 104 ? 7.002 -14.972 1.611 1.00 23.24 103 LEU A O 1
ATOM 843 N N . PHE A 1 105 ? 9.003 -15.926 2.062 1.00 21.11 104 PHE A N 1
ATOM 844 C CA . PHE A 1 105 ? 9.225 -16.471 0.719 1.00 22.74 104 PHE A CA 1
ATOM 845 C C . PHE A 1 105 ? 8.105 -17.414 0.272 1.00 25.75 104 PHE A C 1
ATOM 846 O O . PHE A 1 105 ? 7.768 -17.467 -0.913 1.00 27.49 104 PHE A O 1
ATOM 854 N N . GLU A 1 106 ? 7.512 -18.139 1.216 1.00 29.38 105 GLU A N 1
ATOM 855 C CA . GLU A 1 106 ? 6.403 -19.044 0.895 1.00 34.33 105 GLU A CA 1
ATOM 856 C C . GLU A 1 106 ? 5.231 -18.336 0.197 1.00 36.79 105 GLU A C 1
ATOM 857 O O . GLU A 1 106 ? 4.546 -18.948 -0.618 1.00 38.16 105 GLU A O 1
ATOM 863 N N . HIS A 1 107 ? 5.010 -17.057 0.510 1.00 36.48 106 HIS A N 1
ATOM 864 C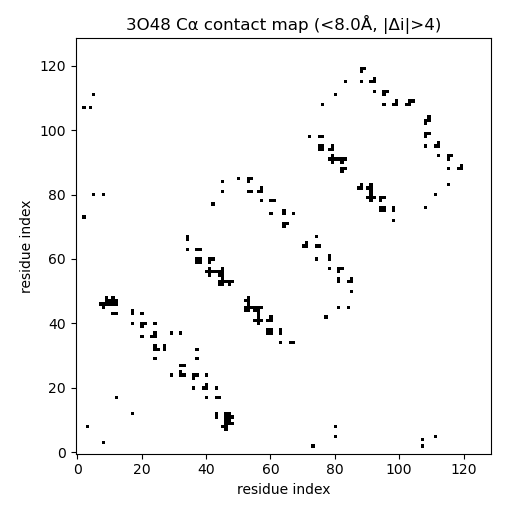 CA . HIS A 1 107 ? 3.941 -16.270 -0.125 1.00 40.20 106 HIS A CA 1
ATOM 865 C C . HIS A 1 107 ? 4.458 -15.215 -1.114 1.00 38.50 106 HIS A C 1
ATOM 866 O O . HIS A 1 107 ? 3.683 -14.403 -1.630 1.00 41.51 106 HIS A O 1
ATOM 873 N N . GLU A 1 108 ? 5.759 -15.248 -1.389 1.00 34.09 107 GLU A N 1
ATOM 874 C CA . GLU A 1 108 ? 6.420 -14.244 -2.220 1.00 33.35 107 GLU A CA 1
ATOM 875 C C . GLU A 1 108 ? 7.474 -14.910 -3.105 1.00 30.49 107 GLU A C 1
ATOM 876 O O . GLU A 1 108 ? 8.554 -14.359 -3.302 1.00 29.05 107 GLU A O 1
ATOM 882 N N . ARG A 1 109 ? 7.163 -16.093 -3.636 1.00 32.39 108 ARG A N 1
ATOM 883 C CA . ARG A 1 109 ? 8.169 -16.907 -4.344 1.00 33.34 108 ARG A CA 1
ATOM 884 C C . ARG A 1 109 ? 8.784 -16.223 -5.567 1.00 33.09 108 ARG A C 1
ATOM 885 O O . ARG A 1 109 ? 9.947 -16.469 -5.891 1.00 33.83 108 ARG A O 1
ATOM 893 N N . ASN A 1 110 ? 8.009 -15.371 -6.231 1.00 32.69 109 ASN A N 1
ATOM 894 C CA . ASN A 1 110 ? 8.466 -14.656 -7.425 1.00 33.09 109 ASN A CA 1
ATOM 895 C C . ASN A 1 110 ? 8.885 -13.208 -7.160 1.00 29.94 109 ASN A C 1
ATOM 896 O O . ASN A 1 110 ? 9.247 -12.486 -8.090 1.00 31.32 109 ASN A O 1
ATOM 901 N N . ASN A 1 111 ? 8.846 -12.785 -5.898 1.00 27.47 110 ASN A N 1
ATOM 902 C CA . ASN A 1 111 ? 9.143 -11.400 -5.548 1.00 24.71 110 ASN A CA 1
ATOM 903 C C . ASN A 1 111 ? 10.649 -11.149 -5.556 1.00 23.07 110 ASN A C 1
ATOM 904 O O . ASN A 1 111 ? 11.388 -11.797 -4.818 1.00 20.62 110 ASN A O 1
ATOM 909 N N . LYS A 1 112 ? 11.091 -10.204 -6.384 1.00 21.84 111 LYS A N 1
ATOM 910 C CA . LYS A 1 112 ? 12.521 -9.938 -6.565 1.00 21.43 111 LYS A CA 1
ATOM 911 C C . LYS A 1 112 ? 13.184 -9.450 -5.282 1.00 19.76 111 LYS A C 1
ATOM 912 O O . LYS A 1 112 ? 14.292 -9.871 -4.959 1.00 18.16 111 LYS A O 1
ATOM 918 N N . GLN A 1 113 ? 12.507 -8.554 -4.568 1.00 20.26 112 GLN A N 1
ATOM 919 C CA . GLN A 1 113 ? 13.042 -7.997 -3.320 1.00 20.09 112 GLN A CA 1
ATOM 920 C C . GLN A 1 113 ? 13.235 -9.051 -2.243 1.00 18.20 112 GLN A C 1
ATOM 921 O O . GLN A 1 113 ? 14.258 -9.067 -1.559 1.00 17.20 112 GLN A O 1
ATOM 927 N N . VAL A 1 114 ? 12.234 -9.907 -2.071 1.00 17.54 113 VAL A N 1
ATOM 928 C CA . VAL A 1 114 ? 12.302 -10.970 -1.076 1.00 17.00 113 VAL A CA 1
ATOM 929 C C . VAL A 1 114 ? 13.397 -11.978 -1.448 1.00 15.21 113 VAL A C 1
ATOM 930 O O . VAL A 1 114 ? 14.142 -12.440 -0.583 1.00 14.82 113 VAL A O 1
ATOM 934 N N . GLY A 1 115 ? 13.499 -12.297 -2.739 1.00 16.18 114 GLY A N 1
ATOM 935 C CA . GLY A 1 115 ? 14.548 -13.176 -3.239 1.00 15.81 114 GLY A CA 1
ATOM 936 C C . GLY A 1 115 ? 15.938 -12.615 -3.000 1.00 14.13 114 GLY A C 1
ATOM 937 O O . GLY A 1 115 ? 16.856 -13.347 -2.611 1.00 14.23 114 GLY A O 1
ATOM 938 N N . ALA A 1 116 ? 16.100 -11.316 -3.238 1.00 13.36 115 ALA A N 1
ATOM 939 C CA . ALA A 1 116 ? 17.372 -10.643 -2.971 1.00 13.97 115 ALA A CA 1
ATOM 940 C C . ALA A 1 116 ? 17.741 -10.708 -1.494 1.00 13.13 115 ALA A C 1
ATOM 941 O O . ALA A 1 116 ? 18.873 -11.051 -1.148 1.00 12.98 115 ALA A O 1
ATOM 943 N N . LEU A 1 117 ? 16.792 -10.390 -0.617 1.00 15.00 116 LEU A N 1
ATOM 944 C CA . LEU A 1 117 ? 17.046 -10.429 0.826 1.00 14.48 116 LEU A CA 1
ATOM 945 C C . LEU A 1 117 ? 17.400 -11.852 1.291 1.00 13.70 116 LEU A C 1
ATOM 946 O O . LEU A 1 117 ? 18.348 -12.060 2.052 1.00 12.23 116 LEU A O 1
ATOM 951 N N . LYS A 1 118 ? 16.649 -12.833 0.806 1.00 13.96 117 LYS A N 1
ATOM 952 C CA . LYS A 1 118 ? 16.903 -14.233 1.131 1.00 14.66 117 LYS A CA 1
ATOM 953 C C . LYS A 1 118 ? 18.307 -14.661 0.706 1.00 13.91 117 LYS A C 1
ATOM 954 O O . LYS A 1 118 ? 18.992 -15.378 1.442 1.00 13.31 117 LYS A O 1
ATOM 960 N N . SER A 1 119 ? 18.740 -14.216 -0.474 1.00 14.24 118 SER A N 1
ATOM 961 C CA A SER A 1 119 ? 20.072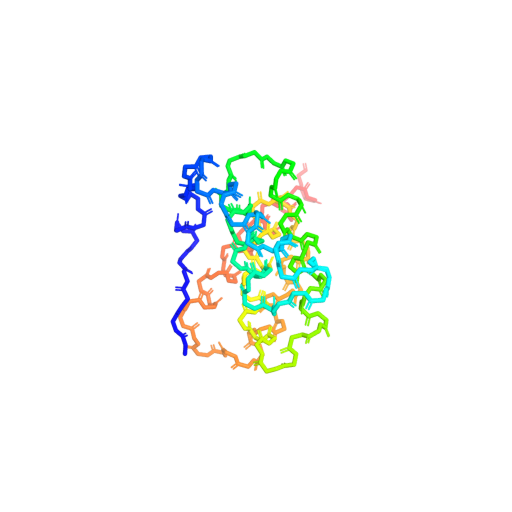 -14.543 -0.966 0.50 15.07 118 SER A CA 1
ATOM 962 C CA B SER A 1 119 ? 20.075 -14.546 -0.968 0.50 14.93 118 SER A CA 1
ATOM 963 C C . SER A 1 119 ? 21.156 -13.927 -0.081 1.00 13.79 118 SER A C 1
ATOM 964 O O . SER A 1 119 ? 22.177 -14.564 0.194 1.00 14.16 118 SER A O 1
ATOM 969 N N . MET A 1 120 ? 20.934 -12.692 0.369 1.00 14.29 119 MET A N 1
ATOM 970 C CA . MET A 1 120 ? 21.903 -12.025 1.240 1.00 15.80 119 MET A CA 1
ATOM 971 C C . MET A 1 120 ? 22.000 -12.744 2.578 1.00 15.67 119 MET A C 1
ATOM 972 O O . MET A 1 120 ? 23.099 -12.917 3.112 1.00 15.07 119 MET A O 1
ATOM 977 N N . VAL A 1 121 ? 20.855 -13.163 3.120 1.00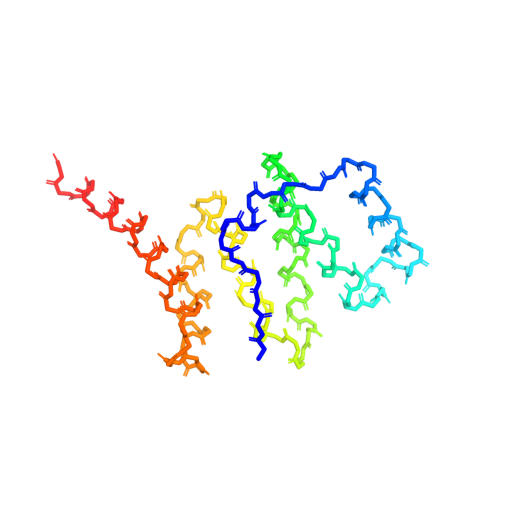 12.96 120 VAL A N 1
ATOM 978 C CA . VAL A 1 121 ? 20.839 -13.950 4.356 1.00 13.62 120 VAL A CA 1
ATOM 979 C C . VAL A 1 121 ? 21.615 -15.262 4.145 1.00 14.99 120 VAL A C 1
ATOM 980 O O . VAL A 1 121 ? 22.467 -15.625 4.963 1.00 16.50 120 VAL A O 1
ATOM 984 N N . GLU A 1 122 ? 21.342 -15.948 3.036 1.00 16.00 121 GLU A N 1
ATOM 985 C CA A GLU A 1 122 ? 22.011 -17.214 2.726 0.50 16.08 121 GLU A CA 1
ATOM 986 C CA B GLU A 1 122 ? 22.020 -17.217 2.730 0.50 16.44 121 GLU A CA 1
ATOM 987 C C . GLU A 1 122 ? 23.525 -17.040 2.539 1.00 16.16 121 GLU A C 1
ATOM 988 O O . GLU A 1 122 ? 24.306 -17.937 2.878 1.00 15.98 121 GLU A O 1
ATOM 999 N N . ASP A 1 123 ? 23.946 -15.890 2.004 1.00 14.88 122 ASP A N 1
ATOM 1000 C CA . ASP A 1 123 ? 25.392 -15.589 1.897 1.00 17.14 122 ASP A CA 1
ATOM 1001 C C . ASP A 1 123 ? 26.082 -15.670 3.259 1.00 15.73 122 ASP A C 1
ATOM 1002 O O . ASP A 1 123 ? 27.138 -16.286 3.395 1.00 16.29 122 ASP A O 1
ATOM 1007 N N . LYS A 1 124 ? 25.477 -15.039 4.263 1.00 14.05 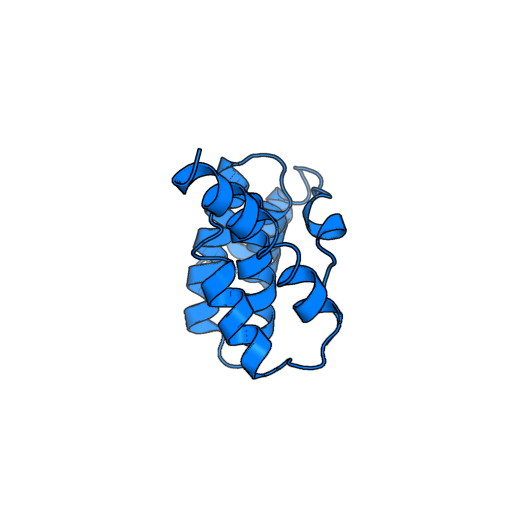123 LYS A N 1
ATOM 1008 C CA . LYS A 1 124 ? 26.049 -15.003 5.609 1.00 14.28 123 LYS A CA 1
ATOM 1009 C C . LYS A 1 124 ? 25.972 -16.356 6.310 1.00 14.59 123 LYS A C 1
ATOM 1010 O O . LYS A 1 124 ? 26.882 -16.731 7.054 1.00 14.55 123 LYS A O 1
ATOM 1016 N N . ILE A 1 125 ? 24.891 -17.087 6.066 1.00 13.13 124 ILE A N 1
ATOM 1017 C CA . ILE A 1 125 ? 24.730 -18.437 6.599 1.00 14.43 124 ILE A CA 1
ATOM 1018 C C . ILE A 1 125 ? 25.826 -19.344 6.040 1.00 15.11 124 ILE A C 1
ATOM 1019 O O . ILE A 1 125 ? 26.448 -20.103 6.784 1.00 14.19 124 ILE A O 1
ATOM 1024 N N . GLN A 1 126 ? 26.065 -19.241 4.731 1.00 14.37 125 GLN A N 1
ATOM 1025 C CA . GLN A 1 126 ? 27.108 -20.023 4.068 1.00 15.79 125 GLN A CA 1
ATOM 1026 C C . GLN A 1 126 ? 28.500 -19.681 4.603 1.00 14.84 125 GLN A C 1
ATOM 1027 O O . GLN A 1 126 ? 29.350 -20.557 4.715 1.00 14.38 125 GLN A O 1
ATOM 1033 N N . LYS A 1 127 ? 28.727 -18.413 4.928 1.00 15.08 126 LYS A N 1
ATOM 1034 C CA . LYS A 1 127 ? 29.996 -17.974 5.530 1.00 17.06 126 LYS A CA 1
ATOM 1035 C C . LYS A 1 127 ? 30.319 -18.777 6.795 1.00 15.48 126 LYS A C 1
ATOM 1036 O O . LYS A 1 127 ? 31.447 -19.245 6.979 1.00 15.22 126 LYS A O 1
ATOM 1042 N N . GLU A 1 128 ? 29.325 -18.916 7.667 1.00 12.91 127 GLU A N 1
ATOM 1043 C CA . GLU A 1 128 ? 29.476 -19.682 8.896 1.00 11.95 127 GLU A CA 1
ATOM 1044 C C . GLU A 1 128 ? 29.610 -21.183 8.597 1.00 12.16 127 GLU A C 1
ATOM 1045 O O . GLU A 1 128 ? 30.433 -21.880 9.208 1.00 11.28 127 GLU A O 1
ATOM 1051 N N . GLU A 1 129 ? 28.805 -21.682 7.663 1.00 13.03 128 GLU A N 1
ATOM 1052 C CA . GLU A 1 129 ? 28.873 -23.098 7.263 1.00 14.06 128 GLU A CA 1
ATOM 1053 C C . GLU A 1 129 ? 30.298 -23.531 6.909 1.00 12.72 128 GLU A C 1
ATOM 1054 O O . GLU A 1 129 ? 30.729 -24.621 7.289 1.00 12.89 128 GLU A O 1
ATOM 1060 N N . ASN A 1 130 ? 31.031 -22.671 6.201 1.00 12.69 129 ASN A N 1
ATOM 1061 C CA . ASN A 1 130 ? 32.412 -22.966 5.817 1.00 13.34 129 ASN A CA 1
ATOM 1062 C C . ASN A 1 130 ? 33.280 -23.315 7.018 1.00 13.15 129 ASN A C 1
ATOM 1063 O O . ASN A 1 130 ? 34.179 -24.150 6.920 1.00 14.58 129 ASN A O 1
ATOM 1068 N N . LEU A 1 131 ? 33.014 -22.658 8.144 1.00 11.52 130 LEU A N 1
ATOM 1069 C CA . LEU A 1 131 ? 33.846 -22.801 9.337 1.00 12.05 130 LEU A CA 1
ATOM 1070 C C . LEU A 1 131 ? 33.824 -24.204 9.946 1.00 13.02 130 LEU A C 1
ATOM 1071 O O . LEU A 1 131 ? 34.796 -24.603 10.598 1.00 13.23 130 LEU A O 1
ATOM 1076 N N . TYR A 1 132 ? 32.739 -24.953 9.735 1.00 11.80 131 TYR A N 1
ATOM 1077 C CA . TYR A 1 132 ? 32.605 -26.300 10.320 1.00 12.54 131 TYR A CA 1
ATOM 1078 C C . TYR A 1 132 ? 33.324 -27.402 9.533 1.00 13.09 131 TYR A C 1
ATOM 1079 O O . TYR A 1 132 ? 33.242 -28.574 9.904 1.00 14.00 131 TYR A O 1
ATOM 1088 N N . PHE A 1 133 ? 34.051 -27.023 8.477 1.00 13.68 132 PHE A N 1
ATOM 1089 C CA . PHE A 1 133 ? 34.924 -27.955 7.746 1.00 14.96 132 PHE A CA 1
ATOM 1090 C C . PHE A 1 133 ? 36.388 -27.502 7.669 1.00 16.23 132 PHE A C 1
ATOM 1091 O O . PHE A 1 133 ? 37.215 -28.179 7.048 1.00 18.06 132 PHE A O 1
ATOM 1099 N N . GLN A 1 134 ? 36.706 -26.378 8.309 1.00 16.59 133 GLN A N 1
ATOM 1100 C CA . GLN A 1 134 ? 38.075 -25.870 8.370 1.00 19.20 133 GLN A CA 1
ATOM 1101 C C . GLN A 1 134 ? 38.870 -26.542 9.483 1.00 21.18 133 GLN A C 1
ATOM 1102 O O . GLN A 1 134 ? 40.099 -26.458 9.509 1.00 23.46 133 GLN A O 1
#

B-factor: mean 22.96, std 11.22, range [7.2, 72.33]

CATH classification: 1.25.40.10

Sequence (129 aa):
DFWPTLKDAYEPLYPQQQLEILRQQVVSSEGGPTATIQSRFNYAWGLIKSSTDVNDERLGVKILTDIYKEAESRRRRECLYYLTIGCYKLGEYSMMAKRYVDTLFEHERNNKQVGALKSSMVEEDKIQKEENLYFQ

Solvent-accessible surface area: 7960 Å² total; per-residue (Å²): 156,179,16,26,60,33,155,53,0,117,86,69,52,151,105,125,84,26,73,120,44,85,88,88,17,84,88,52,40,16,116,118,7,75,25,80,16,25,13,58,23,0,26,1,2,0,33,16,108,68,83,114,40,10,115,77,0,14,147,35,0,41,86,1,31,152,92,4,137,112,105,92,108,43,0,9,6,15,0,0,0,0,1,15,31,26,37,56,49,69,68,0,78,150,31,0,46,74,1,50,104,127,34,158,152,43,187,27,0,27,57,5,43,57,76,0,68,71,79,48,97,135,79,75,66,102,148,162,182

Organism: Saccharomyces cerevisiae (strain ATCC 204508 / S288c) (NCBI:txid559292)

InterPro domains:
  IPR011990 Tetratricopeptide-like helical domain superfamily [G3DSA:1.25.40.10] (10-127)
  IPR011990 Tetratricopeptide-like helical domain superfamily [SSF48452] (12-154)
  IPR016543 Mitochondria fission 1 protein [PIRSF008835] (4-155)
  IPR016543 Mitochondria fission 1 protein [PTHR13247] (36-146)
  IPR028058 Fis1, N-terminal tetratricopeptide repeat [PF14852] (40-71)
  IPR028061 Fis1, C-terminal tetratricopeptide repeat [PF14853] (77-129)
  IPR033745 Mitochondria fission protein Fis1, cytosolic domain [cd12212] (16-129)

Secondary structure (DSSP, 8-state):
-----TTGGG-PPPHHHHHHHHHHHHHTTGGGS-HHHHHHHHHHHHHSS-HHHHHHHHHHHHHHHHH-GGGHHHHHHHHHHHHHHHT-HHHHHHHHHHHHTT-TT-HHHHHHHHHHHHHHHHHHHHTT-